Protein AF-A0A8T0EVL9-F1 (afdb_monomer)

Radius of gyration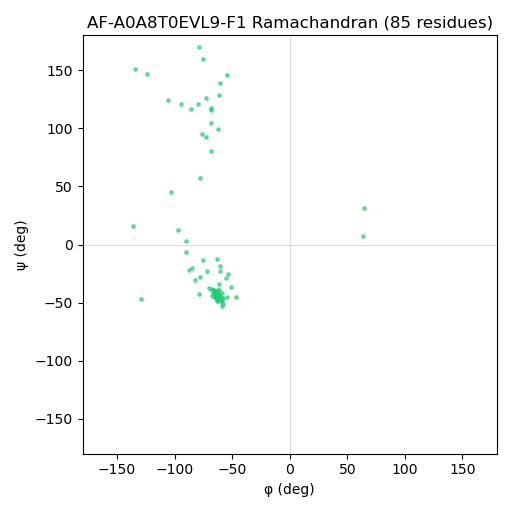: 23.6 Å; Cα contacts (8 Å, |Δi|>4): 19; chains: 1; bounding box: 43×35×67 Å

InterPro domains:
  IPR018469 Dual oxidase maturation factor [PF10204] (18-76)
  IPR018469 Dual oxidase maturation factor [PTHR31158] (1-76)

Secondary structure (DSSP, 8-state):
-PPPGGGTTSSTT-----SS-------S-HHHHHHHHHHHHHHHHHHHHGGG--S-HHHHHHHHHHHHHHHHHHHHHHHHHHHHHT-

Solvent-accessible surface area (backbone atoms only — not comparable to full-atom values): 5571 Å² total; per-residue (Å²): 133,85,84,53,93,84,29,87,86,38,79,86,70,48,78,90,70,73,90,62,85,80,74,75,76,81,88,63,59,68,69,59,52,52,51,54,51,55,54,48,52,54,50,50,54,50,59,71,54,47,82,75,54,89,79,63,56,66,65,52,50,51,52,52,51,51,53,53,49,52,51,53,52,53,57,53,50,54,54,54,52,52,66,61,73,79,107

Organism: Argiope bruennichi (NCBI:txid94029)

pLDDT: mean 80.25, std 12.51, range [47.44, 96.31]

Foldseek 3Di:
DDQDPVNPPPPPPDDDDPPDPPPDPPPDDPQLVVLVVVLVVVLVVCVVCLVVDDPCNPVVNVVSVVVSVVVSVVSVVVVVVVVVVVD

Structure (mmCIF, N/CA/C/O backbone):
data_AF-A0A8T0EVL9-F1
#
_entry.id   AF-A0A8T0EVL9-F1
#
loop_
_atom_site.group_PDB
_atom_site.id
_atom_site.type_symbol
_atom_site.label_atom_id
_atom_site.label_alt_id
_atom_site.label_comp_id
_atom_site.label_asym_id
_atom_site.label_entity_id
_atom_site.label_seq_id
_atom_site.pdbx_PDB_ins_code
_atom_site.Cartn_x
_atom_site.Cartn_y
_atom_site.Cartn_z
_atom_site.occupancy
_atom_site.B_iso_or_equiv
_atom_site.auth_seq_id
_atom_site.auth_comp_id
_atom_site.auth_asym_id
_atom_site.auth_atom_id
_atom_site.pdbx_PDB_model_num
ATOM 1 N N . MET A 1 1 ? -9.294 -23.406 -47.764 1.00 48.38 1 MET A N 1
ATOM 2 C CA . MET A 1 1 ? -8.756 -24.240 -46.665 1.00 48.38 1 MET A CA 1
ATOM 3 C C . MET A 1 1 ? -9.811 -24.333 -45.569 1.00 48.38 1 MET A C 1
ATOM 5 O O . MET A 1 1 ? -10.473 -23.335 -45.317 1.00 48.38 1 MET A O 1
ATOM 9 N N . LEU A 1 2 ? -10.031 -25.517 -44.987 1.00 56.03 2 LEU A N 1
ATOM 10 C CA . LEU A 1 2 ? -10.993 -25.729 -43.894 1.00 56.03 2 LEU A CA 1
ATOM 11 C C . LEU A 1 2 ? -10.447 -25.128 -42.587 1.00 56.03 2 LEU A C 1
ATOM 13 O O . LEU A 1 2 ? -9.337 -25.468 -42.183 1.00 56.03 2 LEU A O 1
ATOM 17 N N . ARG A 1 3 ? -11.223 -24.254 -41.929 1.00 63.94 3 ARG A N 1
ATOM 18 C CA . ARG A 1 3 ? -10.900 -23.703 -40.599 1.00 63.94 3 ARG A CA 1
ATOM 19 C C . ARG A 1 3 ? -10.993 -24.821 -39.558 1.00 63.94 3 ARG A C 1
ATOM 21 O O . ARG A 1 3 ? -12.058 -25.408 -39.381 1.00 63.94 3 ARG A O 1
ATOM 28 N N . GLY A 1 4 ? -9.882 -25.139 -38.895 1.00 70.00 4 GLY A N 1
ATOM 29 C CA . GLY A 1 4 ? -9.854 -26.109 -37.797 1.00 70.00 4 GLY A CA 1
ATOM 30 C C . GLY A 1 4 ? -10.440 -25.532 -36.503 1.00 70.00 4 GLY A C 1
ATOM 31 O O . GLY A 1 4 ? -10.468 -24.320 -36.316 1.00 70.00 4 GLY A O 1
ATOM 32 N N . TRP A 1 5 ? -10.852 -26.392 -35.566 1.00 68.75 5 TRP A N 1
ATOM 33 C CA . TRP A 1 5 ? -11.440 -26.001 -34.267 1.00 68.75 5 TRP A CA 1
ATOM 34 C C . TRP A 1 5 ? -10.559 -25.016 -33.458 1.00 68.75 5 TRP A C 1
ATOM 36 O O . TRP A 1 5 ? -11.065 -24.227 -32.666 1.00 68.75 5 TRP A O 1
ATOM 46 N N . PHE A 1 6 ? -9.240 -25.015 -33.696 1.00 68.38 6 PHE A N 1
ATOM 47 C CA . PHE A 1 6 ? -8.256 -24.125 -33.058 1.00 68.38 6 PHE A CA 1
ATOM 48 C C . PHE A 1 6 ? -8.001 -22.789 -33.792 1.00 68.38 6 PHE A C 1
ATOM 50 O O . PHE A 1 6 ? -7.165 -21.999 -33.344 1.00 68.38 6 PHE A O 1
ATOM 57 N N . ASP A 1 7 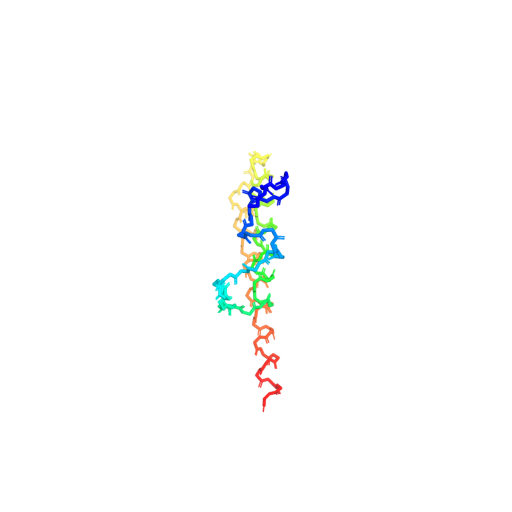? -8.718 -22.521 -34.888 1.00 68.94 7 ASP A N 1
ATOM 58 C CA . ASP A 1 7 ? -8.586 -21.313 -35.723 1.00 68.94 7 ASP A CA 1
ATOM 59 C C . ASP A 1 7 ? -9.502 -20.154 -35.274 1.00 68.94 7 ASP A C 1
ATOM 61 O O . ASP A 1 7 ? -9.399 -19.037 -35.768 1.00 68.94 7 ASP A O 1
ATOM 65 N N . ALA A 1 8 ? -10.392 -20.377 -34.299 1.00 65.00 8 ALA A N 1
ATOM 66 C CA . ALA A 1 8 ? -11.433 -19.413 -33.915 1.00 65.00 8 ALA A CA 1
ATOM 67 C C . ALA A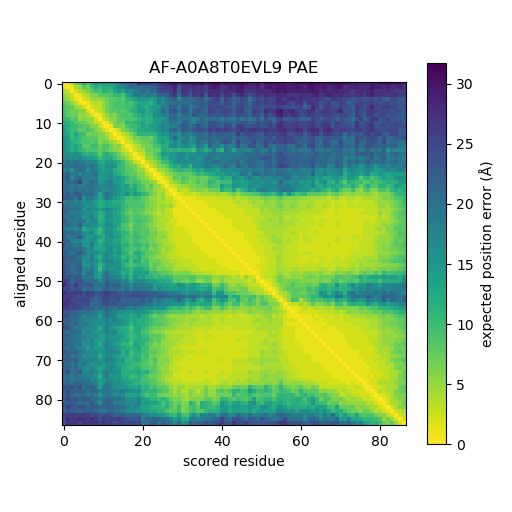 1 8 ? -10.918 -18.060 -33.362 1.00 65.00 8 ALA A C 1
ATOM 69 O O . ALA A 1 8 ? -11.696 -17.114 -33.270 1.00 65.00 8 ALA A O 1
ATOM 70 N N . PHE A 1 9 ? -9.624 -17.941 -33.037 1.00 67.56 9 PHE A N 1
ATOM 71 C CA . PHE A 1 9 ? -9.005 -16.714 -32.503 1.00 67.56 9 PHE A CA 1
ATOM 72 C C . PHE A 1 9 ? -7.646 -16.378 -33.135 1.00 67.56 9 PHE A C 1
ATOM 74 O O . PHE A 1 9 ? -6.868 -15.610 -32.569 1.00 67.56 9 PHE A O 1
ATOM 81 N N . ARG A 1 10 ? -7.320 -16.985 -34.278 1.00 66.44 10 ARG A N 1
ATOM 82 C CA . ARG A 1 10 ? -6.049 -16.784 -34.983 1.00 66.44 10 ARG A CA 1
ATOM 83 C C . ARG A 1 10 ? -6.342 -16.331 -36.407 1.00 66.44 10 ARG A C 1
ATOM 85 O O . ARG A 1 10 ? -7.350 -16.729 -36.982 1.00 66.44 10 ARG A O 1
ATOM 92 N N . SER A 1 11 ? -5.481 -15.488 -36.973 1.00 65.12 11 SER A N 1
ATOM 93 C CA . SER A 1 11 ? -5.460 -15.343 -38.427 1.00 65.12 11 SER A CA 1
ATOM 94 C C . SER A 1 11 ? -4.680 -16.528 -38.997 1.00 65.12 11 SER A C 1
ATOM 96 O O . SER A 1 11 ? -3.515 -16.727 -38.647 1.00 65.12 11 SER A O 1
ATOM 98 N N . ASP A 1 12 ? -5.332 -17.315 -39.848 1.00 66.06 12 ASP A N 1
ATOM 99 C CA . ASP A 1 12 ? -4.707 -18.324 -40.712 1.00 66.06 12 ASP A CA 1
ATOM 100 C C . ASP A 1 12 ? -4.020 -19.507 -40.003 1.00 66.06 12 ASP A C 1
ATOM 102 O O . ASP A 1 12 ? -3.038 -20.052 -40.507 1.00 66.06 12 ASP A O 1
ATOM 106 N N . GLY A 1 13 ? -4.508 -19.938 -38.831 1.00 68.25 13 GLY A N 1
ATOM 107 C CA . GLY A 1 13 ? -3.974 -21.117 -38.128 1.00 68.25 13 GLY A CA 1
ATOM 108 C C . GLY A 1 13 ? -2.509 -21.016 -37.665 1.00 68.25 13 GLY A C 1
ATOM 109 O O . GLY A 1 13 ? -1.951 -22.006 -37.188 1.00 68.25 13 GLY A O 1
ATOM 110 N N . GLY A 1 14 ? -1.884 -19.841 -37.788 1.00 71.19 14 GLY A N 1
ATOM 111 C CA . GLY A 1 14 ? -0.507 -19.578 -37.373 1.00 71.19 14 GLY A CA 1
ATOM 112 C C . GLY A 1 14 ? -0.354 -19.348 -35.862 1.00 71.19 14 GLY A C 1
ATOM 113 O O . GLY A 1 14 ? -1.344 -19.199 -35.138 1.00 71.19 14 GLY A O 1
ATOM 114 N N . PRO A 1 15 ? 0.884 -19.308 -35.334 1.00 70.44 15 PRO A N 1
ATOM 115 C CA . PRO A 1 15 ? 1.124 -18.929 -33.942 1.00 70.44 15 PRO A CA 1
ATOM 116 C C . PRO A 1 15 ? 0.494 -17.560 -33.646 1.00 70.44 15 PRO A C 1
ATOM 118 O O . PRO A 1 15 ? 0.445 -16.691 -34.513 1.00 70.44 15 PRO A O 1
ATOM 121 N N . THR A 1 16 ? -0.002 -17.355 -32.422 1.00 68.06 16 THR A N 1
ATOM 122 C CA . THR A 1 16 ? -0.568 -16.063 -32.000 1.00 68.06 16 THR A CA 1
ATOM 123 C C . THR A 1 16 ? 0.512 -14.987 -32.060 1.00 68.06 16 THR A C 1
ATOM 125 O O . THR A 1 16 ? 1.339 -14.886 -31.153 1.00 68.06 16 THR A O 1
ATOM 128 N N . LEU A 1 17 ? 0.511 -14.202 -33.135 1.00 66.75 17 LEU A N 1
ATOM 129 C CA . LEU A 1 17 ? 1.369 -13.042 -33.312 1.00 66.75 17 LEU A CA 1
ATOM 130 C C . LEU A 1 17 ? 0.595 -11.804 -32.867 1.00 66.75 17 LEU A C 1
ATOM 132 O O . LEU A 1 17 ? -0.470 -11.492 -33.395 1.00 66.75 17 LEU A O 1
ATOM 136 N N . TYR A 1 18 ? 1.132 -11.087 -31.885 1.00 72.31 18 TYR A N 1
ATOM 137 C CA . TYR A 1 18 ? 0.648 -9.753 -31.557 1.00 72.31 18 TYR A CA 1
ATOM 138 C C . TYR A 1 18 ? 1.105 -8.808 -32.679 1.00 72.31 18 TYR A C 1
ATOM 140 O O . TYR A 1 18 ? 2.224 -8.303 -32.647 1.00 72.31 18 TYR A O 1
ATOM 148 N N . THR A 1 19 ? 0.261 -8.613 -33.700 1.00 67.75 19 THR A N 1
ATOM 149 C CA . THR A 1 19 ? 0.543 -7.774 -34.887 1.00 67.75 19 THR A CA 1
ATOM 150 C C . THR A 1 19 ? 0.925 -6.343 -34.516 1.00 67.75 19 THR A C 1
ATOM 152 O O . THR A 1 19 ? 1.700 -5.692 -35.212 1.00 67.75 19 THR A O 1
ATOM 155 N N . PHE A 1 20 ? 0.416 -5.863 -33.383 1.00 69.00 20 PHE A N 1
ATOM 156 C CA . PHE A 1 20 ? 0.775 -4.575 -32.819 1.00 69.00 20 PHE A CA 1
ATOM 157 C C . PHE A 1 20 ? 1.684 -4.791 -31.617 1.00 69.00 20 PHE A C 1
ATOM 159 O O . PHE A 1 20 ? 1.322 -5.476 -30.658 1.00 69.00 20 PHE A O 1
ATOM 166 N N . ALA A 1 21 ? 2.863 -4.172 -31.654 1.00 70.06 21 ALA A N 1
ATOM 167 C CA . ALA A 1 21 ? 3.748 -4.094 -30.505 1.00 70.06 21 ALA A CA 1
ATOM 168 C C . ALA A 1 21 ? 3.112 -3.191 -29.434 1.00 70.06 21 ALA A C 1
ATOM 170 O O . ALA A 1 21 ? 3.468 -2.024 -29.303 1.00 70.06 21 ALA A O 1
ATOM 171 N N . ASN A 1 22 ? 2.169 -3.722 -28.651 1.00 66.56 22 ASN A N 1
ATOM 172 C CA . ASN A 1 22 ? 1.582 -3.027 -27.505 1.00 66.56 22 ASN A CA 1
ATOM 173 C C . ASN A 1 22 ? 2.546 -3.076 -26.308 1.00 66.56 22 ASN A C 1
ATOM 175 O O . ASN A 1 22 ? 2.234 -3.614 -25.246 1.00 66.56 22 ASN A O 1
ATOM 179 N N . ARG A 1 23 ? 3.769 -2.570 -26.501 1.00 67.94 23 ARG A N 1
ATOM 180 C CA . ARG A 1 23 ? 4.710 -2.364 -25.403 1.00 67.94 23 ARG A CA 1
ATOM 181 C C . ARG A 1 23 ? 4.255 -1.121 -24.653 1.00 67.94 23 ARG A C 1
ATOM 183 O O . ARG A 1 23 ? 4.590 -0.008 -25.041 1.00 67.94 23 ARG A O 1
ATOM 190 N N . THR A 1 24 ? 3.479 -1.305 -23.593 1.00 72.69 24 THR A N 1
ATOM 191 C CA . THR A 1 24 ? 3.239 -0.228 -22.632 1.00 72.69 24 THR A CA 1
ATOM 192 C C . THR A 1 24 ? 4.553 0.028 -21.892 1.00 72.69 24 THR A C 1
ATOM 194 O O . THR A 1 24 ? 5.047 -0.896 -21.236 1.00 72.69 24 THR A O 1
ATOM 197 N N . PRO A 1 25 ? 5.171 1.216 -22.017 1.00 71.25 25 PRO A N 1
ATOM 198 C CA . PRO A 1 25 ? 6.366 1.523 -21.247 1.00 71.25 25 PRO A CA 1
ATOM 199 C C . PRO A 1 25 ? 6.028 1.458 -19.756 1.00 71.25 25 PRO A C 1
ATOM 201 O O . PRO A 1 25 ? 4.962 1.899 -19.329 1.00 71.25 25 PRO A O 1
ATOM 204 N N . VAL A 1 26 ? 6.934 0.888 -18.965 1.00 74.69 26 VAL A N 1
ATOM 205 C CA . VAL A 1 26 ? 6.839 0.944 -17.506 1.00 74.69 26 VAL A CA 1
ATOM 206 C C . VAL A 1 26 ? 7.073 2.397 -17.095 1.00 74.69 26 VAL A C 1
ATOM 208 O O . VAL A 1 26 ? 8.191 2.899 -17.178 1.00 74.69 26 VAL A O 1
ATOM 211 N N . THR A 1 27 ? 5.994 3.088 -16.724 1.00 76.19 27 THR A N 1
ATOM 212 C CA . THR A 1 27 ? 6.015 4.516 -16.362 1.00 76.19 27 THR A CA 1
ATOM 213 C C . THR A 1 27 ? 6.689 4.770 -15.011 1.00 76.19 27 THR A C 1
ATOM 215 O O . THR A 1 27 ? 7.158 5.875 -14.764 1.00 76.19 27 THR A O 1
ATOM 218 N N . GLU A 1 28 ? 6.746 3.760 -14.138 1.00 76.75 28 GLU A N 1
ATOM 219 C CA . GLU A 1 28 ? 7.232 3.879 -12.759 1.00 76.75 28 GLU A CA 1
ATOM 220 C C . GLU A 1 28 ? 8.190 2.754 -12.379 1.00 76.75 28 GLU A C 1
ATOM 222 O O . GLU A 1 28 ? 8.077 1.631 -12.864 1.00 76.75 28 GLU A O 1
ATOM 227 N N . ASP A 1 29 ? 9.115 3.047 -11.466 1.00 86.06 29 ASP A N 1
ATOM 228 C CA . ASP A 1 29 ? 10.079 2.056 -10.987 1.00 86.06 29 ASP A CA 1
ATOM 229 C C . ASP A 1 29 ? 9.344 0.890 -10.306 1.00 86.06 29 ASP A C 1
ATOM 231 O O . ASP A 1 29 ? 8.538 1.090 -9.391 1.00 86.06 29 ASP A O 1
ATOM 235 N N . VAL A 1 30 ? 9.656 -0.340 -10.723 1.00 87.69 30 VAL A N 1
ATOM 236 C CA . VAL A 1 30 ? 9.095 -1.582 -10.169 1.00 87.69 30 VAL A CA 1
ATOM 237 C C . VAL A 1 30 ? 9.223 -1.604 -8.646 1.00 87.69 30 VAL A C 1
ATOM 239 O O . VAL A 1 30 ? 8.300 -2.037 -7.953 1.00 87.69 30 VAL A O 1
ATOM 242 N N . ARG A 1 31 ? 10.326 -1.075 -8.102 1.00 87.56 31 ARG A N 1
ATOM 243 C CA . ARG A 1 31 ? 10.517 -0.965 -6.654 1.00 87.56 31 ARG A CA 1
ATOM 244 C C . ARG A 1 31 ? 9.460 -0.070 -6.010 1.00 87.56 31 ARG A C 1
ATOM 246 O O . ARG A 1 31 ? 8.869 -0.465 -5.010 1.00 87.56 31 ARG A O 1
ATOM 253 N N . ASN A 1 32 ? 9.198 1.107 -6.573 1.00 89.00 32 ASN A N 1
ATOM 254 C CA . ASN A 1 32 ? 8.189 2.029 -6.046 1.00 89.00 32 ASN A CA 1
ATOM 255 C C . ASN A 1 32 ? 6.788 1.422 -6.141 1.00 89.00 32 ASN A C 1
ATOM 257 O O . ASN A 1 32 ? 6.017 1.504 -5.185 1.00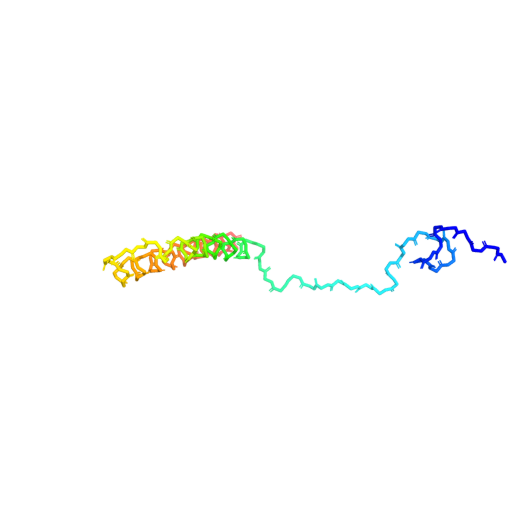 89.00 32 ASN A O 1
ATOM 261 N N . VAL A 1 33 ? 6.482 0.755 -7.258 1.00 91.00 33 VAL A N 1
ATOM 262 C CA . VAL A 1 33 ? 5.203 0.061 -7.457 1.00 91.00 33 VAL A CA 1
ATOM 263 C C . VAL A 1 33 ? 4.986 -1.002 -6.379 1.00 91.00 33 VAL A C 1
ATOM 265 O O . VAL A 1 33 ? 3.923 -1.034 -5.762 1.00 91.00 33 VAL A O 1
ATOM 268 N N . LEU A 1 34 ? 5.997 -1.823 -6.078 1.00 91.62 34 LEU A N 1
ATOM 269 C CA . LEU A 1 34 ? 5.910 -2.837 -5.019 1.00 91.62 34 LEU A CA 1
ATOM 270 C C . LEU A 1 34 ? 5.666 -2.224 -3.634 1.00 91.62 34 LEU A C 1
ATOM 272 O O . LEU A 1 34 ? 4.872 -2.755 -2.852 1.00 91.62 34 LEU A O 1
ATOM 276 N N . ILE A 1 35 ? 6.302 -1.091 -3.331 1.00 92.88 35 ILE A N 1
ATOM 277 C CA . ILE A 1 35 ? 6.067 -0.361 -2.078 1.00 92.88 35 ILE A CA 1
ATOM 278 C C . ILE A 1 35 ? 4.606 0.106 -2.017 1.00 92.88 35 ILE A C 1
ATOM 280 O O . ILE A 1 35 ? 3.914 -0.164 -1.040 1.00 92.88 35 ILE A O 1
ATOM 284 N N . TYR A 1 36 ? 4.079 0.734 -3.067 1.00 92.44 36 TYR A N 1
ATOM 285 C CA . TYR A 1 36 ? 2.689 1.202 -3.053 1.00 92.44 36 TYR A CA 1
ATOM 286 C C . TYR A 1 36 ? 1.671 0.058 -2.963 1.00 92.44 36 TYR A C 1
ATOM 288 O O . TYR A 1 36 ? 0.697 0.153 -2.213 1.00 92.44 36 TYR A O 1
ATOM 296 N N . VAL A 1 37 ? 1.903 -1.050 -3.667 1.00 94.94 37 VAL A N 1
ATOM 297 C CA . VAL A 1 37 ? 1.016 -2.224 -3.631 1.00 94.94 37 VAL A CA 1
ATOM 298 C C . VAL A 1 37 ? 1.039 -2.903 -2.255 1.00 94.94 37 VAL A C 1
ATOM 300 O O . VAL A 1 37 ? -0.013 -3.216 -1.701 1.00 94.94 37 VAL A O 1
ATOM 303 N N . SER A 1 38 ? 2.210 -3.087 -1.645 1.00 95.19 38 SER A N 1
ATOM 304 C CA . SER A 1 38 ? 2.311 -3.710 -0.314 1.00 95.19 38 SER A CA 1
ATOM 305 C C . SER A 1 38 ? 1.650 -2.869 0.785 1.00 95.19 38 SER A C 1
ATOM 307 O O . SER A 1 38 ? 0.863 -3.387 1.573 1.00 95.19 38 SER A O 1
ATOM 309 N N . PHE A 1 39 ? 1.882 -1.557 0.816 1.00 94.69 39 PHE A N 1
ATOM 310 C CA . PHE A 1 39 ? 1.257 -0.695 1.823 1.00 94.69 39 PHE A CA 1
ATOM 311 C C . PHE A 1 39 ? -0.254 -0.529 1.599 1.00 94.69 39 PHE A C 1
ATOM 313 O O . PHE A 1 39 ? -1.015 -0.522 2.567 1.00 94.69 39 PHE A O 1
ATOM 320 N N . SER A 1 40 ? -0.712 -0.447 0.343 1.00 94.19 40 SER A N 1
ATOM 321 C CA . SER A 1 40 ? -2.149 -0.359 0.039 1.00 94.19 40 SER A CA 1
ATOM 322 C C . SER A 1 40 ? -2.900 -1.642 0.387 1.00 94.19 40 SER A C 1
ATOM 324 O O . SER A 1 40 ? -3.988 -1.564 0.949 1.00 94.19 40 SER A O 1
ATOM 326 N N . THR A 1 41 ? -2.324 -2.820 0.138 1.00 96.00 41 THR A N 1
ATOM 327 C CA . THR A 1 41 ? -2.952 -4.099 0.515 1.00 96.00 41 THR A CA 1
ATOM 328 C C . THR A 1 41 ? -3.129 -4.226 2.026 1.00 96.00 41 THR A C 1
ATOM 330 O O . THR A 1 41 ? -4.218 -4.581 2.478 1.00 96.00 41 THR A O 1
ATOM 333 N N . ILE A 1 42 ? -2.117 -3.854 2.818 1.00 94.88 42 ILE A N 1
ATOM 334 C CA . ILE A 1 42 ? -2.219 -3.831 4.288 1.00 94.88 42 ILE A CA 1
ATOM 335 C C . ILE A 1 42 ? -3.289 -2.830 4.740 1.00 94.88 42 ILE A C 1
ATOM 337 O O . ILE A 1 42 ? -4.101 -3.139 5.613 1.00 94.88 42 ILE A O 1
ATOM 341 N N . PHE A 1 43 ? -3.329 -1.646 4.128 1.00 94.44 43 PHE A N 1
ATOM 342 C CA . PHE A 1 43 ? -4.328 -0.631 4.454 1.00 94.44 43 PHE A CA 1
ATOM 343 C C . PHE A 1 43 ? -5.756 -1.096 4.135 1.00 94.44 43 PHE A C 1
ATOM 345 O O . PHE A 1 43 ? -6.657 -0.942 4.956 1.00 94.44 43 PHE A O 1
ATOM 352 N N . VAL A 1 44 ? -5.970 -1.731 2.981 1.00 94.81 44 VAL A N 1
ATOM 353 C CA . VAL A 1 44 ? -7.271 -2.303 2.602 1.00 94.81 44 VAL A CA 1
ATOM 354 C C . VAL A 1 44 ? -7.670 -3.433 3.550 1.00 94.81 44 VAL A C 1
ATOM 356 O O . VAL A 1 44 ? -8.819 -3.482 3.985 1.00 94.81 44 VAL A O 1
ATOM 359 N N . ALA A 1 45 ? -6.734 -4.302 3.936 1.00 94.00 45 ALA A N 1
ATOM 360 C CA . ALA A 1 45 ? -6.995 -5.342 4.929 1.00 94.00 45 ALA A CA 1
ATOM 361 C C . ALA A 1 45 ? -7.443 -4.741 6.274 1.00 94.00 45 ALA A C 1
ATOM 363 O O . ALA A 1 45 ? -8.413 -5.211 6.871 1.00 94.00 45 ALA A O 1
ATOM 364 N N . PHE A 1 46 ? -6.802 -3.655 6.715 1.00 90.69 46 PHE A N 1
ATOM 365 C CA . PHE A 1 46 ? -7.231 -2.907 7.897 1.00 90.69 46 PHE A CA 1
ATOM 366 C C . PHE A 1 46 ? -8.652 -2.342 7.742 1.00 90.69 46 PHE A C 1
ATOM 368 O O . PHE A 1 46 ? -9.460 -2.500 8.656 1.00 90.69 46 PHE A O 1
ATOM 375 N N . LEU A 1 47 ? -9.000 -1.762 6.587 1.00 89.19 47 LEU A N 1
ATOM 376 C CA . LEU A 1 47 ? -10.352 -1.253 6.316 1.00 89.19 47 LEU A CA 1
ATOM 377 C C . LEU A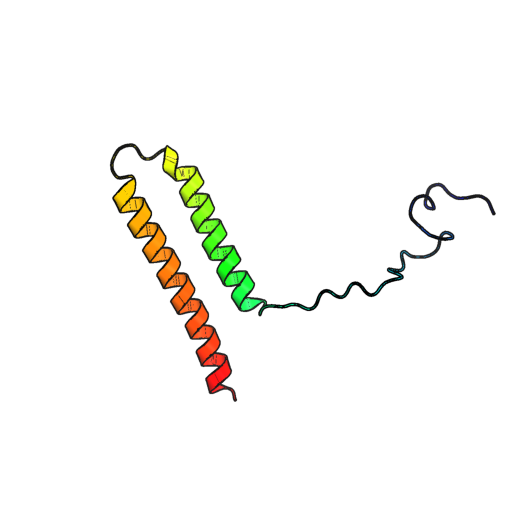 1 47 ? -11.430 -2.348 6.352 1.00 89.19 47 LEU A C 1
ATOM 379 O O . LEU A 1 47 ? -12.544 -2.084 6.798 1.00 89.19 47 LEU A O 1
ATOM 383 N N . ILE A 1 48 ? -11.111 -3.574 5.926 1.00 91.56 48 ILE A N 1
ATOM 384 C CA . ILE A 1 48 ? -12.042 -4.717 5.983 1.00 91.56 48 ILE A CA 1
ATOM 385 C C . ILE A 1 48 ? -12.327 -5.127 7.435 1.00 91.56 48 ILE A C 1
ATOM 387 O O . ILE A 1 48 ? -13.463 -5.458 7.773 1.00 91.56 48 ILE A O 1
ATOM 391 N N . VAL A 1 49 ? -11.317 -5.083 8.308 1.00 88.50 49 VAL A N 1
ATOM 392 C CA . VAL A 1 49 ? -11.458 -5.411 9.741 1.00 88.50 49 VAL A CA 1
ATOM 393 C C . VAL A 1 49 ? -12.094 -4.257 10.530 1.00 88.50 49 VAL A C 1
ATOM 395 O O . VAL A 1 49 ? -12.791 -4.478 11.523 1.00 88.50 49 VAL A O 1
ATOM 398 N N . PHE A 1 50 ? -11.903 -3.022 10.064 1.00 81.69 50 PHE A N 1
ATOM 399 C CA . PHE A 1 50 ? -12.367 -1.785 10.689 1.00 81.69 50 PHE A CA 1
ATOM 400 C C . PHE A 1 50 ? -13.838 -1.763 11.163 1.00 81.69 50 PHE A C 1
ATOM 402 O O . PHE A 1 50 ? -14.069 -1.336 12.300 1.00 81.69 50 PHE A O 1
ATOM 409 N N . PRO A 1 51 ? -14.853 -2.232 10.399 1.00 80.62 51 PRO A N 1
ATOM 410 C CA . PRO A 1 51 ? -16.247 -2.249 10.860 1.00 80.62 51 PRO A CA 1
ATOM 411 C C . PRO A 1 51 ? -16.489 -3.091 12.127 1.00 80.62 51 PRO A C 1
ATOM 413 O O . PRO A 1 51 ? -17.491 -2.878 12.811 1.00 80.62 51 PRO A O 1
ATOM 416 N N . GLY A 1 52 ? -15.577 -4.002 12.486 1.00 80.94 52 GLY A N 1
ATOM 417 C CA . GLY A 1 52 ? -15.651 -4.798 13.716 1.00 80.94 52 GLY A CA 1
ATOM 418 C C . GLY A 1 52 ? -15.288 -4.043 15.005 1.00 80.94 52 GLY A C 1
ATOM 419 O O . GLY A 1 52 ? -15.575 -4.526 16.102 1.00 80.94 52 GLY A O 1
ATOM 420 N N . ILE A 1 53 ? -14.684 -2.853 14.918 1.00 78.06 53 ILE A N 1
ATOM 421 C CA . ILE A 1 53 ? -14.167 -2.112 16.080 1.00 78.06 53 ILE A CA 1
ATOM 422 C C . ILE A 1 53 ? -15.287 -1.267 16.703 1.00 78.06 53 ILE A C 1
ATOM 424 O O . ILE A 1 53 ? -15.804 -0.354 16.072 1.00 78.06 53 ILE A O 1
ATOM 428 N N . ARG A 1 54 ? -15.683 -1.528 17.958 1.00 72.56 54 ARG A N 1
ATOM 429 C CA . ARG A 1 54 ? -16.881 -0.900 18.565 1.00 72.56 54 ARG A CA 1
ATOM 430 C C . ARG A 1 54 ? -16.677 0.457 19.258 1.00 72.56 54 ARG A C 1
ATOM 432 O O . ARG A 1 54 ? -17.669 1.163 19.394 1.00 72.56 54 ARG A O 1
ATOM 439 N N . LYS A 1 55 ? -15.469 0.839 19.704 1.00 69.56 55 LYS A N 1
ATOM 440 C CA . LYS A 1 55 ? -15.287 2.040 20.561 1.00 69.56 55 LYS A CA 1
ATOM 441 C C . LYS A 1 55 ? -14.218 3.041 20.093 1.00 69.56 55 LYS A C 1
ATOM 443 O O . LYS A 1 55 ? -14.533 4.214 19.965 1.00 69.56 55 LYS A O 1
ATOM 448 N N . GLU A 1 56 ? -13.018 2.600 19.718 1.00 77.00 56 GLU A N 1
ATOM 449 C CA . GLU A 1 56 ? -11.881 3.500 19.408 1.00 77.00 56 GLU A CA 1
ATOM 450 C C . GLU A 1 56 ? -11.615 3.677 17.898 1.00 77.00 56 GLU A C 1
ATOM 452 O O . GL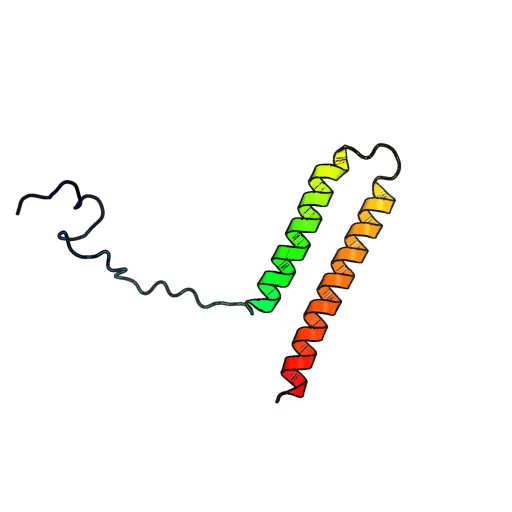U A 1 56 ? -10.482 3.588 17.425 1.00 77.00 56 GLU A O 1
ATOM 457 N N . LYS A 1 57 ? -12.666 3.889 17.096 1.00 75.56 57 LYS A N 1
ATOM 458 C CA . LYS A 1 57 ? -12.580 3.860 15.619 1.00 75.56 57 LYS A CA 1
ATOM 459 C C . LYS A 1 57 ? -11.670 4.950 15.035 1.00 75.56 57 LYS A C 1
ATOM 461 O O . LYS A 1 57 ? -10.884 4.683 14.137 1.00 75.56 57 LYS A O 1
ATOM 466 N N . PHE A 1 58 ? -11.767 6.182 15.532 1.00 80.38 58 PHE A N 1
ATOM 467 C CA . PHE A 1 58 ? -11.086 7.324 14.910 1.00 80.38 58 PH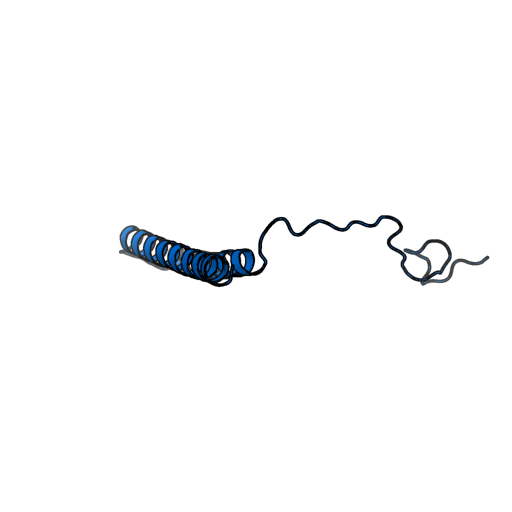E A CA 1
ATOM 46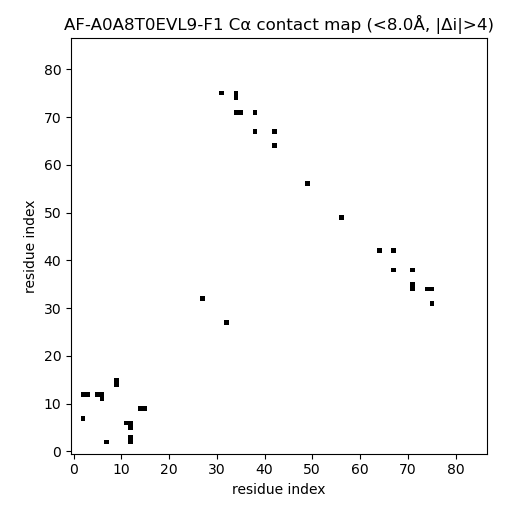8 C C . PHE A 1 58 ? -9.592 7.386 15.258 1.00 80.38 58 PHE A C 1
ATOM 470 O O . PHE A 1 58 ? -8.757 7.584 14.380 1.00 80.38 58 PHE A O 1
ATOM 477 N N . SER A 1 59 ? -9.250 7.144 16.527 1.00 85.25 59 SER A N 1
ATOM 478 C CA . SER A 1 59 ? -7.857 7.129 16.991 1.00 85.25 59 SER A CA 1
ATOM 479 C C . SER A 1 59 ? -7.054 6.004 16.329 1.00 85.25 59 SER A C 1
ATOM 481 O O . SER A 1 59 ? -5.968 6.239 15.796 1.00 85.25 59 SER A O 1
ATOM 483 N N . THR A 1 60 ? -7.624 4.794 16.265 1.00 87.44 60 THR A N 1
ATOM 484 C CA . THR A 1 60 ? -6.975 3.647 15.606 1.00 87.44 60 THR A CA 1
ATOM 485 C C . THR A 1 60 ? -6.810 3.866 14.106 1.00 87.44 60 THR A C 1
ATOM 487 O O . THR A 1 60 ? -5.738 3.597 13.570 1.00 87.44 60 THR A O 1
ATOM 490 N N . PHE A 1 61 ? -7.822 4.426 13.437 1.00 88.94 61 PHE A N 1
ATOM 491 C CA . PHE A 1 61 ? -7.737 4.780 12.022 1.00 88.94 61 PHE A CA 1
ATOM 492 C C . PHE A 1 61 ? -6.590 5.754 11.741 1.00 88.94 61 PHE A C 1
ATOM 494 O O . PHE A 1 61 ? -5.754 5.490 10.876 1.00 88.94 61 PHE A O 1
ATOM 501 N N . ILE A 1 62 ? -6.519 6.856 12.489 1.00 90.38 62 ILE A N 1
ATOM 502 C CA . ILE A 1 62 ? -5.477 7.872 12.307 1.00 90.38 62 ILE A CA 1
ATOM 503 C C . ILE A 1 62 ? -4.097 7.290 12.607 1.00 90.38 62 ILE A C 1
ATOM 505 O O . ILE A 1 62 ? -3.176 7.465 11.812 1.00 90.38 62 ILE A O 1
ATOM 509 N N . SER A 1 63 ? -3.957 6.562 13.716 1.00 91.75 63 SER A N 1
ATOM 510 C CA . SER A 1 63 ? -2.688 5.955 14.120 1.00 91.75 63 SER A CA 1
ATOM 511 C C . SER A 1 63 ? -2.146 4.997 13.053 1.00 91.75 63 SER A C 1
ATOM 513 O O . SER A 1 63 ? -0.997 5.132 12.628 1.00 91.75 63 SER A O 1
ATOM 515 N N . VAL A 1 64 ? -2.988 4.087 12.552 1.00 92.56 64 VAL A N 1
ATOM 516 C CA . VAL A 1 64 ? -2.602 3.108 11.524 1.00 92.56 64 VAL A CA 1
ATOM 517 C C . VAL A 1 64 ? -2.298 3.794 10.192 1.00 92.56 64 VAL A C 1
ATOM 519 O O . VAL A 1 64 ? -1.298 3.469 9.552 1.00 92.56 64 VAL A O 1
ATOM 522 N N . THR A 1 65 ? -3.100 4.786 9.796 1.00 93.25 65 THR A N 1
ATOM 523 C CA . THR A 1 65 ? -2.887 5.534 8.546 1.00 93.25 65 THR A CA 1
ATOM 524 C C . THR A 1 65 ? -1.565 6.300 8.573 1.00 93.25 65 THR A C 1
ATOM 526 O O . THR A 1 65 ? -0.789 6.211 7.623 1.00 93.25 65 THR A O 1
ATOM 529 N N . ILE A 1 66 ? -1.264 7.010 9.668 1.00 95.12 66 ILE A N 1
ATOM 530 C CA . ILE A 1 66 ? 0.002 7.741 9.825 1.00 95.12 66 ILE A CA 1
ATOM 531 C C . ILE A 1 66 ? 1.181 6.766 9.849 1.00 95.12 66 ILE A C 1
ATOM 533 O O . ILE A 1 66 ? 2.178 7.005 9.172 1.00 95.12 66 ILE A O 1
ATOM 537 N N . SER A 1 67 ? 1.068 5.654 10.581 1.00 95.25 67 SER A N 1
ATOM 538 C CA . SER A 1 67 ? 2.128 4.644 10.666 1.00 95.25 67 SER A CA 1
ATOM 539 C C . SER A 1 67 ? 2.472 4.052 9.293 1.00 95.25 67 SER A C 1
ATOM 541 O O . SER A 1 67 ? 3.641 4.048 8.897 1.00 95.25 67 SER A O 1
ATOM 543 N N . LEU A 1 68 ? 1.460 3.633 8.524 1.00 94.38 68 LEU A N 1
ATOM 544 C CA . LEU A 1 68 ? 1.642 3.111 7.166 1.00 94.38 68 LEU A CA 1
ATOM 545 C C . LEU A 1 68 ? 2.194 4.177 6.215 1.00 94.38 68 LEU A C 1
ATOM 547 O O . LEU A 1 68 ? 3.094 3.891 5.427 1.00 94.38 68 LEU A O 1
ATOM 551 N N . PHE A 1 69 ? 1.703 5.413 6.307 1.00 94.12 69 PHE A N 1
ATOM 552 C CA . PHE A 1 69 ? 2.173 6.506 5.461 1.00 94.12 69 PHE A CA 1
ATOM 553 C C . PHE A 1 69 ? 3.651 6.828 5.704 1.00 94.12 69 PHE A C 1
ATOM 555 O O . PHE A 1 69 ? 4.440 6.883 4.760 1.00 94.12 69 PHE A O 1
ATOM 562 N N . VAL A 1 70 ? 4.053 6.980 6.969 1.00 96.31 70 VAL A N 1
ATOM 563 C CA . VAL A 1 70 ? 5.449 7.245 7.342 1.00 96.31 70 VAL A CA 1
ATOM 564 C C . VAL A 1 70 ? 6.354 6.094 6.897 1.00 96.31 70 VAL A C 1
ATOM 566 O O . VAL A 1 70 ? 7.407 6.343 6.306 1.00 96.31 70 VAL A O 1
ATOM 569 N N . GLY A 1 71 ? 5.926 4.842 7.093 1.00 94.25 71 GLY A N 1
ATOM 570 C CA . GLY A 1 71 ? 6.665 3.667 6.627 1.00 94.25 71 GLY A CA 1
ATOM 571 C C . GLY A 1 71 ? 6.901 3.670 5.112 1.00 94.25 71 GLY A C 1
ATOM 572 O O . GLY A 1 71 ? 8.032 3.466 4.664 1.00 94.25 71 GLY A O 1
ATOM 573 N N . ALA A 1 72 ? 5.869 3.979 4.321 1.00 93.44 72 ALA A N 1
ATOM 574 C CA . ALA A 1 72 ? 5.978 4.051 2.865 1.00 93.44 72 ALA A CA 1
ATOM 575 C C . ALA A 1 72 ? 6.942 5.162 2.410 1.00 93.44 72 ALA A C 1
ATOM 577 O O . ALA A 1 72 ? 7.756 4.958 1.504 1.00 93.44 72 ALA A O 1
ATOM 578 N N . VAL A 1 73 ? 6.891 6.331 3.060 1.00 94.25 73 VAL A N 1
ATOM 579 C CA . VAL A 1 73 ? 7.766 7.474 2.749 1.00 94.25 73 VAL A CA 1
ATOM 580 C C . VAL A 1 73 ? 9.232 7.154 3.045 1.00 94.25 73 VAL A C 1
ATOM 582 O O . VAL A 1 73 ? 10.089 7.421 2.199 1.00 94.25 73 VAL A O 1
ATOM 585 N N . ILE A 1 74 ? 9.530 6.549 4.199 1.00 93.88 74 ILE A N 1
ATOM 586 C CA . ILE A 1 74 ? 10.902 6.174 4.582 1.00 93.88 74 ILE A CA 1
ATOM 587 C C . ILE A 1 74 ? 11.481 5.163 3.589 1.00 93.88 74 ILE A C 1
ATOM 589 O O . ILE A 1 74 ? 12.604 5.335 3.109 1.00 93.88 74 ILE A O 1
ATOM 593 N N . LEU A 1 75 ? 10.711 4.129 3.242 1.00 92.06 75 LEU A N 1
ATOM 594 C CA . LEU A 1 75 ? 11.174 3.062 2.356 1.00 92.06 75 LEU A CA 1
ATOM 595 C C . LEU A 1 75 ? 11.446 3.577 0.933 1.00 92.06 75 LEU A C 1
ATOM 597 O O . LEU A 1 75 ? 12.455 3.220 0.319 1.00 92.06 75 LEU A O 1
ATOM 601 N N . ARG A 1 76 ? 10.594 4.481 0.435 1.00 91.12 76 ARG A N 1
ATOM 602 C CA . ARG A 1 76 ? 10.807 5.173 -0.844 1.00 91.12 76 ARG A CA 1
ATOM 603 C C . ARG A 1 76 ? 12.066 6.043 -0.809 1.00 91.12 76 ARG A C 1
ATOM 605 O O . ARG A 1 76 ? 12.876 6.004 -1.736 1.00 91.12 76 ARG A O 1
ATOM 612 N N . LEU A 1 77 ? 12.237 6.837 0.249 1.00 90.00 77 LEU A N 1
ATOM 613 C CA . LEU A 1 77 ? 13.383 7.735 0.394 1.00 90.00 77 LEU A CA 1
ATOM 614 C C . LEU A 1 77 ? 14.704 6.960 0.461 1.00 90.00 77 LEU A C 1
ATOM 616 O O . LEU A 1 77 ? 15.665 7.339 -0.206 1.00 90.00 77 LEU A O 1
ATOM 620 N N . SER A 1 78 ? 14.730 5.853 1.207 1.00 87.00 78 SER A N 1
ATOM 621 C CA . SER A 1 78 ? 15.881 4.948 1.283 1.00 87.00 78 SER A CA 1
ATOM 622 C C . SER A 1 78 ? 16.314 4.471 -0.105 1.00 87.00 78 SER A C 1
ATOM 624 O O . SER A 1 78 ? 17.495 4.549 -0.445 1.00 87.00 78 SER A O 1
ATOM 626 N N . GLY A 1 79 ? 15.360 4.074 -0.953 1.00 81.56 79 GLY A N 1
ATOM 627 C CA . GLY A 1 79 ? 15.676 3.670 -2.320 1.00 81.56 79 GLY A CA 1
ATOM 628 C C . GLY A 1 79 ? 16.275 4.790 -3.164 1.00 81.56 79 GLY A C 1
ATOM 629 O O . GLY A 1 79 ? 17.278 4.580 -3.844 1.00 81.56 79 GLY A O 1
ATOM 630 N N . LYS A 1 80 ? 15.735 6.008 -3.058 1.00 79.94 80 LYS A N 1
ATOM 631 C CA . LYS A 1 80 ? 16.267 7.180 -3.772 1.00 79.94 80 LYS A CA 1
ATOM 632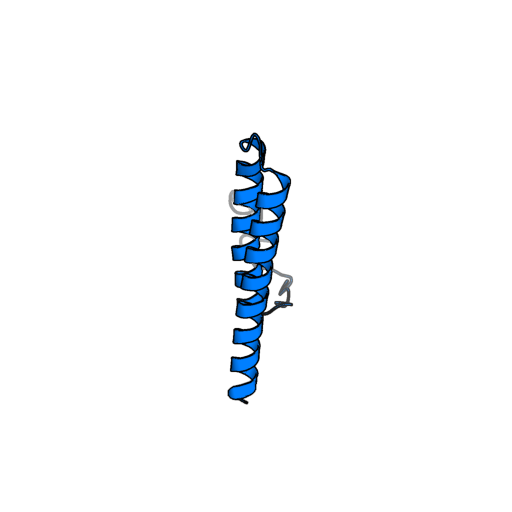 C C . LYS A 1 80 ? 17.709 7.518 -3.361 1.00 79.94 80 LYS A C 1
ATOM 634 O O . LYS A 1 80 ? 18.520 7.883 -4.213 1.00 79.94 80 LYS A O 1
ATOM 639 N N . LEU A 1 81 ? 18.030 7.401 -2.070 1.00 73.94 81 LEU A N 1
ATOM 640 C CA . LEU A 1 81 ? 19.375 7.669 -1.549 1.00 73.94 81 LEU A CA 1
ATOM 641 C C . LEU A 1 81 ? 20.404 6.678 -2.096 1.00 73.94 81 LEU A C 1
ATOM 643 O O . LEU A 1 81 ? 21.488 7.101 -2.487 1.00 73.94 81 LEU A O 1
ATOM 647 N N . GLN A 1 82 ? 20.046 5.395 -2.210 1.00 69.00 82 GLN A N 1
ATOM 648 C CA . GLN A 1 82 ? 20.910 4.397 -2.844 1.00 69.00 82 GLN A CA 1
ATOM 649 C C . GLN A 1 82 ? 21.219 4.797 -4.293 1.00 69.00 82 GLN A C 1
ATOM 651 O O . GLN A 1 82 ? 22.377 4.973 -4.642 1.00 69.00 82 GLN A O 1
ATOM 656 N N . HIS A 1 83 ? 20.215 5.083 -5.123 1.00 63.75 83 HIS A N 1
ATOM 657 C CA . HIS A 1 83 ? 20.468 5.492 -6.514 1.00 63.75 83 HIS A CA 1
ATOM 658 C C . HIS A 1 83 ? 21.294 6.784 -6.663 1.00 63.75 83 HIS A C 1
ATOM 660 O O . HIS A 1 83 ? 21.914 6.985 -7.703 1.00 63.75 83 HIS A O 1
ATOM 666 N N . THR A 1 84 ? 21.313 7.651 -5.645 1.00 70.75 84 THR A N 1
ATOM 667 C CA . THR A 1 84 ? 22.119 8.884 -5.642 1.00 70.75 84 THR A CA 1
ATOM 668 C C . THR A 1 84 ? 23.572 8.636 -5.229 1.00 70.75 84 THR A C 1
ATOM 670 O O . THR A 1 84 ? 24.453 9.347 -5.687 1.00 70.75 84 THR A O 1
ATOM 673 N N . ASN A 1 85 ? 23.834 7.644 -4.374 1.00 65.19 85 ASN A N 1
ATOM 674 C CA . ASN A 1 85 ? 25.176 7.357 -3.853 1.00 65.19 85 ASN A CA 1
ATOM 675 C C . ASN A 1 85 ? 26.018 6.469 -4.791 1.00 65.19 85 ASN A C 1
ATOM 677 O O . ASN A 1 85 ? 27.237 6.459 -4.690 1.00 65.19 85 ASN A O 1
ATOM 681 N N . TYR A 1 86 ? 25.367 5.734 -5.699 1.00 57.38 86 TYR A N 1
ATOM 682 C CA . TYR A 1 86 ? 26.011 4.864 -6.696 1.00 57.38 86 TYR A CA 1
ATOM 683 C C . TYR A 1 86 ? 26.185 5.529 -8.082 1.00 57.38 86 TYR A C 1
ATOM 685 O O . TYR A 1 86 ? 26.467 4.834 -9.059 1.00 57.38 86 TYR A O 1
ATOM 693 N N . LYS A 1 87 ? 25.992 6.849 -8.184 1.00 47.44 87 LYS A N 1
ATOM 694 C CA . LYS A 1 87 ? 26.347 7.675 -9.351 1.00 47.44 87 LYS A CA 1
ATOM 695 C C . LYS A 1 87 ? 27.564 8.523 -9.021 1.00 47.44 87 LYS A C 1
ATOM 697 O O . LYS A 1 87 ? 28.374 8.718 -9.950 1.00 47.44 87 LYS A O 1
#

Sequence (87 aa):
MLRGWFDAFRSDGGPTLYTFANRTPVTEDVRNVLIYVSFSTIFVAFLIVFPGIRKEKFSTFISVTISLFVGAVILRLSGKLQHTNYK

Mean predicted aligned error: 11.57 Å